Protein AF-A0A5C4WTD4-F1 (afdb_monomer_lite)

Foldseek 3Di:
DVVVVVCCVPPCPPPVNVVCCPPVDDDDDQALPAADFDDPVPFDAQPPDGPDIDGGSSPVSVSCCCVPVVD

Sequence (71 aa):
CVNCRKMEQNVWVKDKVLNRLKNDVVLISLYVDDKRKLSDDDVTDSKLKPGKKLRYIGQKWSELQTIKYKT

pLDDT: mean 80.29, std 7.84, range [59.12, 92.56]

Radius of gyration: 15.56 Å; chains: 1; bounding box: 35×24×39 Å

Structure (mmCIF, N/CA/C/O backbone):
data_AF-A0A5C4WTD4-F1
#
_entry.id   AF-A0A5C4WTD4-F1
#
loop_
_atom_site.group_PDB
_atom_site.id
_atom_site.type_symbol
_atom_site.label_atom_id
_atom_site.label_alt_id
_atom_site.label_comp_id
_atom_site.label_asym_id
_atom_site.label_entity_id
_atom_site.label_seq_id
_atom_site.pdbx_PDB_ins_code
_atom_site.Cartn_x
_atom_site.Cartn_y
_atom_site.Cartn_z
_atom_site.occupancy
_atom_site.B_iso_or_equiv
_atom_site.auth_seq_id
_atom_site.auth_comp_id
_atom_site.auth_asym_id
_atom_site.auth_atom_id
_atom_site.pdbx_PDB_model_num
ATOM 1 N N . CYS A 1 1 ? 6.777 -3.364 5.310 1.00 75.19 1 CYS A N 1
ATOM 2 C CA . CYS A 1 1 ? 6.614 -2.061 5.996 1.00 75.19 1 CYS A CA 1
ATOM 3 C C . CYS A 1 1 ? 6.130 -2.258 7.440 1.00 75.19 1 CYS A C 1
ATOM 5 O O . CYS A 1 1 ? 5.021 -2.743 7.641 1.00 75.19 1 CYS A O 1
ATOM 7 N N . VAL A 1 2 ? 6.939 -1.901 8.448 1.00 83.00 2 VAL A N 1
ATOM 8 C CA . VAL A 1 2 ? 6.584 -2.064 9.880 1.00 83.00 2 VAL A CA 1
ATOM 9 C C . VAL A 1 2 ? 5.543 -1.034 10.336 1.00 83.00 2 VAL A C 1
ATOM 11 O O .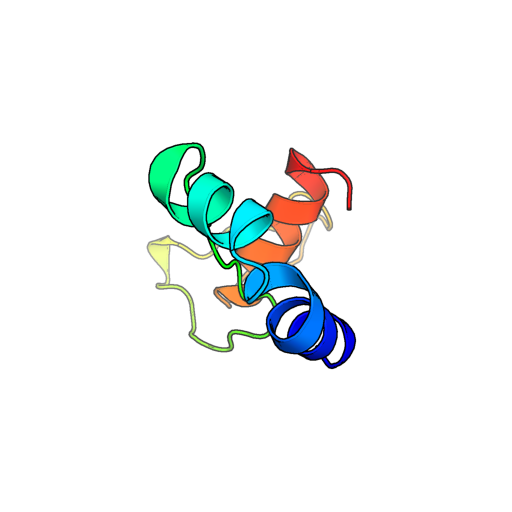 VAL A 1 2 ? 4.597 -1.383 11.036 1.00 83.00 2 VAL A O 1
ATOM 14 N N . ASN A 1 3 ? 5.659 0.217 9.885 1.00 85.88 3 ASN A N 1
ATOM 15 C CA . ASN A 1 3 ? 4.706 1.278 10.238 1.00 85.88 3 ASN A CA 1
ATOM 16 C C . ASN A 1 3 ? 3.300 1.013 9.681 1.00 85.88 3 ASN A C 1
ATOM 18 O O . ASN A 1 3 ? 2.315 1.255 10.369 1.00 85.88 3 ASN A O 1
ATOM 22 N N . CYS A 1 4 ? 3.209 0.437 8.480 1.00 83.88 4 CYS A N 1
ATOM 23 C CA . CYS A 1 4 ? 1.943 0.048 7.863 1.00 83.88 4 CYS A CA 1
ATOM 24 C C . CYS A 1 4 ? 1.211 -1.004 8.715 1.00 83.88 4 CYS A C 1
ATOM 26 O O . CYS A 1 4 ? 0.029 -0.846 9.003 1.00 83.88 4 CYS A O 1
ATOM 28 N N . ARG A 1 5 ? 1.942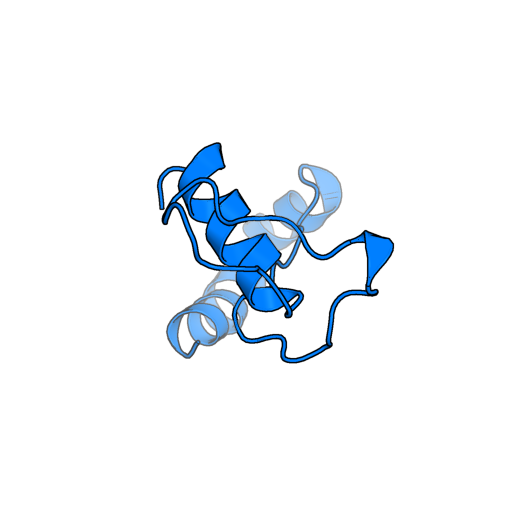 -2.005 9.233 1.00 86.44 5 ARG A N 1
ATOM 29 C CA . ARG A 1 5 ? 1.383 -3.002 10.163 1.00 86.44 5 ARG A CA 1
ATOM 30 C C . ARG A 1 5 ? 0.911 -2.384 11.481 1.00 86.44 5 ARG A C 1
ATOM 32 O O . ARG A 1 5 ? -0.146 -2.749 11.982 1.00 86.44 5 ARG A O 1
ATOM 39 N N . LYS A 1 6 ? 1.660 -1.422 12.034 1.00 88.62 6 LYS A N 1
ATOM 40 C CA . LYS A 1 6 ? 1.236 -0.691 13.242 1.00 88.62 6 LYS A CA 1
ATOM 41 C C . LYS A 1 6 ? -0.046 0.113 13.006 1.00 88.62 6 LYS A C 1
ATOM 43 O O . LYS A 1 6 ? -0.883 0.166 13.904 1.00 88.62 6 LYS A O 1
ATOM 48 N N . MET A 1 7 ? -0.209 0.716 11.827 1.00 89.88 7 MET A N 1
ATOM 49 C CA . MET A 1 7 ? -1.432 1.432 11.446 1.00 89.88 7 MET A CA 1
ATOM 50 C C . MET A 1 7 ? -2.638 0.496 11.336 1.00 89.88 7 MET A C 1
ATOM 52 O O . MET A 1 7 ? -3.688 0.799 11.900 1.00 89.88 7 MET A O 1
ATOM 56 N N . GLU A 1 8 ? -2.480 -0.656 10.685 1.00 85.31 8 GLU A N 1
ATOM 57 C CA . GLU A 1 8 ? -3.531 -1.679 10.616 1.00 85.31 8 GLU A CA 1
ATOM 58 C C . GLU A 1 8 ? -3.988 -2.111 12.013 1.00 85.31 8 GLU A C 1
ATOM 60 O O . GLU A 1 8 ? -5.174 -2.057 12.328 1.00 85.31 8 GLU A O 1
ATOM 65 N N . GLN A 1 9 ? -3.043 -2.463 12.885 1.00 87.75 9 GLN A N 1
ATOM 66 C CA . GLN A 1 9 ? -3.352 -3.023 14.201 1.00 87.75 9 GLN A CA 1
ATOM 67 C C . GLN A 1 9 ? -3.914 -2.008 15.201 1.00 87.75 9 GLN A C 1
ATOM 69 O O . GLN A 1 9 ? -4.707 -2.390 16.050 1.00 87.75 9 GLN A O 1
ATOM 74 N N . ASN A 1 10 ? -3.503 -0.737 15.137 1.00 90.06 10 ASN A N 1
ATOM 75 C CA . ASN A 1 10 ? -3.889 0.259 16.146 1.00 90.06 10 ASN A CA 1
ATOM 76 C C . ASN A 1 10 ? -4.963 1.242 15.667 1.00 90.06 10 ASN A C 1
ATOM 78 O O . ASN A 1 10 ? -5.660 1.838 16.490 1.00 90.06 10 ASN A O 1
ATOM 82 N N . VAL A 1 11 ? -5.072 1.472 14.355 1.00 89.62 11 VAL A N 1
ATOM 83 C CA . VAL A 1 11 ? -5.938 2.519 13.793 1.00 89.62 11 VAL A CA 1
ATOM 84 C C . VAL A 1 11 ? -7.082 1.924 12.988 1.00 89.62 11 VAL A C 1
ATOM 86 O O . VAL A 1 11 ? -8.220 2.340 13.192 1.00 89.62 11 VAL A O 1
ATOM 89 N N . TRP A 1 12 ? -6.823 0.945 12.118 1.00 86.25 12 TRP A N 1
ATOM 90 C CA . TRP A 1 12 ? -7.873 0.397 11.247 1.00 86.25 12 TRP A CA 1
ATOM 91 C C . TRP A 1 12 ? -8.901 -0.443 12.008 1.00 86.25 12 TRP A C 1
ATOM 93 O O . TRP A 1 12 ? -10.057 -0.488 11.603 1.00 86.25 12 TRP A O 1
ATOM 103 N N . VAL A 1 13 ? -8.512 -1.045 13.135 1.00 87.56 13 VAL A N 1
ATOM 104 C CA . VAL A 1 13 ? -9.416 -1.819 14.007 1.00 87.56 13 VAL A CA 1
ATOM 105 C C . VAL A 1 13 ? -10.411 -0.961 14.794 1.00 87.56 13 VAL A C 1
ATOM 107 O O . VAL A 1 13 ? -11.342 -1.502 15.379 1.00 87.56 13 VAL A O 1
ATOM 110 N N . LYS A 1 14 ? -10.238 0.367 14.848 1.00 92.56 14 LYS A N 1
ATOM 111 C CA . LYS A 1 14 ? -11.174 1.245 15.563 1.00 92.56 14 LYS A CA 1
ATOM 112 C C . LYS A 1 14 ? -12.479 1.337 14.778 1.00 92.56 14 LYS A C 1
ATOM 114 O O . LYS A 1 14 ? -12.452 1.787 13.635 1.00 92.56 14 LYS A O 1
ATOM 119 N N . ASP A 1 15 ? -13.614 1.034 15.406 1.00 90.19 15 ASP A N 1
ATOM 120 C CA . ASP A 1 15 ? -14.931 0.957 14.743 1.00 90.19 15 ASP A CA 1
ATOM 121 C C . ASP A 1 15 ? -15.267 2.174 13.874 1.00 90.19 15 ASP A C 1
ATOM 123 O O . ASP A 1 15 ? -15.729 2.040 12.742 1.00 90.19 15 ASP A O 1
ATOM 127 N N . LYS A 1 16 ? -14.964 3.384 14.361 1.00 90.00 16 LYS A N 1
ATOM 128 C CA . LYS A 1 16 ? -15.199 4.630 13.616 1.00 90.00 16 LYS A CA 1
ATOM 129 C C . LYS A 1 16 ? -14.399 4.707 12.311 1.00 90.00 16 LYS A C 1
ATOM 131 O O . LYS A 1 16 ? -14.888 5.257 11.329 1.00 90.00 16 LYS A O 1
ATOM 136 N N . VAL A 1 17 ? -13.169 4.198 12.305 1.00 89.06 17 VAL A N 1
ATOM 137 C CA . VAL A 1 17 ? -12.297 4.175 11.121 1.00 89.06 17 VAL A CA 1
ATOM 138 C C . VAL A 1 17 ? -12.692 3.012 10.217 1.00 89.06 17 VAL A C 1
ATOM 140 O O . VAL A 1 17 ? -12.834 3.208 9.015 1.00 89.06 17 VAL A O 1
ATOM 143 N N . LEU A 1 18 ? -12.947 1.838 10.797 1.00 88.56 18 LEU A N 1
ATOM 144 C CA . LEU A 1 18 ? -13.355 0.639 10.073 1.00 88.56 18 LEU A CA 1
ATOM 145 C C . LEU A 1 18 ? -14.646 0.857 9.275 1.00 88.56 18 LEU A C 1
ATOM 147 O O . LEU A 1 18 ? -14.701 0.490 8.104 1.00 88.56 18 LEU A O 1
ATOM 151 N N . ASN A 1 19 ? -15.662 1.490 9.872 1.00 91.88 19 ASN A N 1
ATOM 152 C CA . ASN A 1 19 ? -16.918 1.772 9.175 1.00 91.88 19 ASN A CA 1
ATOM 153 C C . ASN A 1 19 ? -16.725 2.712 7.986 1.00 91.88 19 ASN A C 1
ATOM 155 O O . ASN A 1 19 ? -17.304 2.468 6.931 1.00 91.88 19 ASN A O 1
ATOM 159 N N . ARG A 1 20 ? -15.886 3.744 8.122 1.00 90.38 20 ARG A N 1
ATOM 160 C CA . ARG A 1 20 ? -15.580 4.639 6.999 1.00 90.38 20 ARG A CA 1
ATOM 161 C C . ARG A 1 20 ? -14.781 3.928 5.914 1.00 90.38 20 ARG A C 1
ATOM 163 O O . ARG A 1 20 ? -15.107 4.050 4.742 1.00 90.38 20 ARG A O 1
ATOM 170 N N . LEU A 1 21 ? -13.772 3.145 6.303 1.00 87.94 21 LEU A N 1
ATOM 171 C CA . LEU A 1 21 ? -12.952 2.370 5.367 1.00 87.94 21 LEU A CA 1
ATOM 172 C C . LEU A 1 21 ? -13.766 1.341 4.573 1.00 87.94 21 LEU A C 1
ATOM 174 O O . LEU A 1 21 ? -13.408 1.056 3.438 1.00 87.94 21 LEU A O 1
ATOM 178 N N . LYS A 1 22 ? -14.831 0.780 5.159 1.00 86.56 22 LYS A N 1
ATOM 179 C CA . LYS A 1 22 ? -15.697 -0.200 4.488 1.00 86.56 22 LYS A CA 1
ATOM 180 C C . LYS A 1 22 ? -16.781 0.427 3.614 1.00 86.56 22 LYS A C 1
ATOM 182 O O . LYS A 1 22 ? -17.094 -0.149 2.580 1.00 86.56 22 LYS A O 1
ATOM 187 N N . ASN A 1 23 ? -17.376 1.542 4.041 1.00 90.69 23 ASN A N 1
ATOM 188 C CA . ASN A 1 23 ? -18.583 2.078 3.399 1.00 90.69 23 ASN A CA 1
ATOM 189 C C . ASN A 1 23 ? -18.333 3.337 2.558 1.00 90.69 23 ASN A C 1
ATOM 191 O O . ASN A 1 23 ? -19.017 3.533 1.560 1.00 90.69 23 ASN A O 1
ATOM 195 N N . ASP A 1 24 ? -17.359 4.172 2.930 1.00 90.81 24 ASP A N 1
ATOM 196 C CA . ASP A 1 24 ? -17.200 5.506 2.336 1.00 90.81 24 ASP A CA 1
ATOM 197 C C . ASP A 1 24 ? -16.051 5.584 1.321 1.00 90.81 24 ASP A C 1
ATOM 199 O O . ASP A 1 24 ? -15.967 6.541 0.551 1.00 90.81 24 ASP A O 1
ATOM 203 N N . VAL A 1 25 ? -15.129 4.614 1.323 1.00 88.38 25 VAL A N 1
ATOM 204 C CA . VAL A 1 25 ? -13.936 4.638 0.465 1.00 88.38 25 VAL A CA 1
ATOM 205 C C . VAL A 1 25 ? -13.596 3.268 -0.110 1.00 88.38 25 VAL A C 1
ATOM 207 O O . VAL A 1 25 ? -13.851 2.231 0.494 1.00 88.38 25 VAL A O 1
ATOM 210 N N . VAL A 1 26 ? -12.943 3.276 -1.273 1.00 86.56 26 VAL A N 1
ATOM 211 C CA . VAL A 1 26 ? -12.344 2.080 -1.874 1.00 86.56 26 VAL A CA 1
ATOM 212 C C . VAL A 1 26 ? -10.866 2.039 -1.502 1.00 86.56 26 VAL A C 1
ATOM 214 O O . VAL A 1 26 ? -10.068 2.851 -1.975 1.00 86.56 26 VAL A O 1
ATOM 217 N N . LEU A 1 27 ? -10.498 1.093 -0.641 1.00 82.94 27 LEU A N 1
ATOM 218 C CA . LEU A 1 27 ? -9.111 0.868 -0.248 1.00 82.94 27 LEU A CA 1
ATOM 219 C C . LEU A 1 27 ? -8.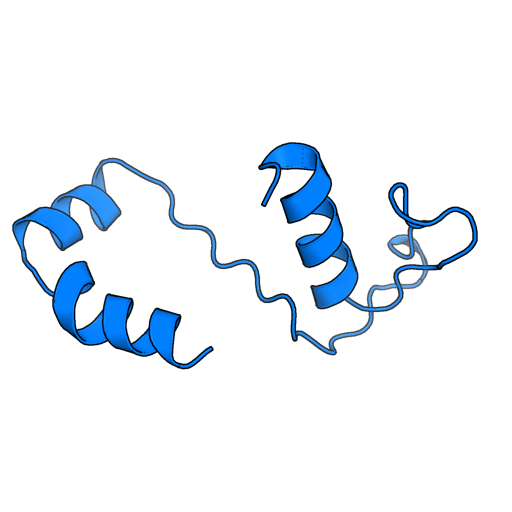392 0.015 -1.303 1.00 82.94 27 LEU A C 1
ATOM 221 O O . LEU A 1 27 ? -8.800 -1.111 -1.578 1.00 82.94 27 LEU A O 1
ATOM 225 N N . ILE A 1 28 ? -7.296 0.534 -1.861 1.00 84.12 28 ILE A N 1
ATOM 226 C CA . ILE A 1 28 ? -6.453 -0.184 -2.825 1.00 84.12 28 ILE A CA 1
ATOM 227 C C . ILE A 1 28 ? -5.042 -0.312 -2.251 1.00 84.12 28 ILE A C 1
ATOM 229 O O . ILE A 1 28 ? -4.345 0.685 -2.061 1.00 84.12 28 ILE A O 1
ATOM 233 N N . SER A 1 29 ? -4.613 -1.549 -2.002 1.00 79.94 29 SER A N 1
ATOM 234 C CA . SER A 1 29 ? -3.271 -1.853 -1.499 1.00 79.94 29 SER A CA 1
ATOM 235 C C . SER A 1 29 ? -2.288 -2.020 -2.653 1.00 79.94 29 SER A C 1
ATOM 237 O O . SER A 1 29 ? -2.279 -3.036 -3.346 1.00 79.94 29 SER A O 1
ATOM 239 N N . LEU A 1 30 ? -1.442 -1.012 -2.849 1.00 80.75 30 LEU A N 1
ATOM 240 C CA . LEU A 1 30 ? -0.382 -1.027 -3.851 1.00 80.75 30 LEU A CA 1
ATOM 241 C C . LEU A 1 30 ? 0.920 -1.536 -3.225 1.00 80.75 30 LEU A C 1
ATOM 243 O O . LEU A 1 30 ? 1.596 -0.826 -2.482 1.00 80.75 30 LEU A O 1
ATOM 247 N N . TYR A 1 31 ? 1.276 -2.784 -3.515 1.00 79.12 31 TYR 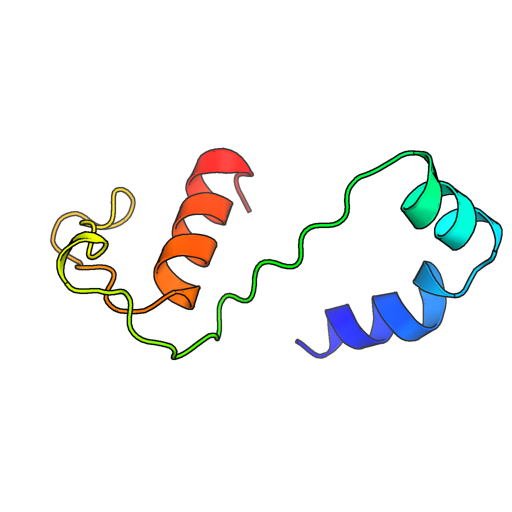A N 1
ATOM 248 C CA . TYR A 1 31 ? 2.509 -3.381 -3.008 1.00 79.12 31 TYR A CA 1
ATOM 249 C C . TYR A 1 31 ? 3.697 -3.007 -3.898 1.00 79.12 31 TYR A C 1
ATOM 251 O O . TYR A 1 31 ? 3.799 -3.471 -5.031 1.00 79.12 31 TYR A O 1
ATOM 259 N N . VAL A 1 32 ? 4.615 -2.198 -3.369 1.00 75.94 32 VAL A N 1
ATOM 260 C CA . VAL A 1 32 ? 5.834 -1.752 -4.076 1.00 75.94 32 VAL A CA 1
ATOM 261 C C . VAL A 1 32 ? 6.953 -2.799 -4.098 1.00 75.94 32 VAL A C 1
ATOM 263 O O . VAL A 1 32 ? 7.810 -2.767 -4.976 1.00 75.94 32 VAL A O 1
ATOM 266 N N . ASP A 1 33 ? 6.915 -3.763 -3.175 1.00 73.56 33 ASP A N 1
ATOM 267 C CA . ASP A 1 33 ? 7.904 -4.847 -3.066 1.00 73.56 33 ASP A CA 1
ATOM 268 C C . ASP A 1 33 ? 7.504 -6.107 -3.854 1.00 73.56 33 ASP A C 1
ATOM 270 O O . ASP A 1 33 ? 8.165 -7.146 -3.766 1.00 73.56 33 ASP A O 1
ATOM 274 N N . ASP A 1 34 ? 6.408 -6.048 -4.614 1.00 79.62 34 ASP A N 1
ATOM 275 C CA . ASP A 1 34 ? 5.918 -7.190 -5.375 1.00 79.62 34 ASP A CA 1
ATOM 276 C C . ASP A 1 34 ? 6.877 -7.540 -6.527 1.00 79.62 34 ASP A C 1
ATOM 278 O O . ASP A 1 34 ? 7.070 -6.767 -7.472 1.00 79.62 34 ASP A O 1
ATOM 282 N N . LYS A 1 35 ? 7.476 -8.734 -6.429 1.00 75.88 35 LYS A N 1
ATOM 283 C CA . LYS A 1 35 ? 8.442 -9.287 -7.390 1.00 75.88 35 LYS A CA 1
ATOM 284 C C . LYS A 1 35 ? 7.789 -10.067 -8.528 1.00 75.88 35 LYS A C 1
ATOM 286 O O . LYS A 1 35 ? 8.504 -10.661 -9.337 1.00 75.88 35 LYS A O 1
ATOM 291 N N . ARG A 1 36 ? 6.457 -10.100 -8.614 1.00 80.81 36 ARG A N 1
ATOM 292 C CA . ARG A 1 36 ? 5.778 -10.653 -9.786 1.00 80.81 36 ARG A CA 1
ATOM 293 C C . ARG A 1 36 ? 6.214 -9.868 -11.018 1.00 80.81 36 ARG A C 1
ATOM 295 O O . ARG A 1 36 ? 6.155 -8.634 -11.043 1.00 80.81 36 ARG A O 1
ATOM 302 N N . LYS A 1 37 ? 6.720 -10.600 -12.009 1.00 79.12 37 LYS A N 1
ATOM 303 C CA . LYS A 1 37 ? 7.089 -10.024 -13.300 1.00 79.12 37 LYS A CA 1
ATOM 304 C C . LYS A 1 37 ? 5.819 -9.538 -13.988 1.00 79.12 37 LYS A C 1
ATOM 306 O O . LYS A 1 37 ? 4.790 -10.207 -13.926 1.00 79.12 37 LYS A O 1
ATOM 311 N N . LEU A 1 38 ? 5.902 -8.360 -14.590 1.00 76.25 38 LEU A N 1
ATOM 312 C CA . LEU A 1 38 ? 4.889 -7.904 -15.534 1.00 76.25 38 LEU A CA 1
ATOM 313 C C . LEU A 1 38 ? 4.955 -8.800 -16.776 1.00 76.25 38 LEU A C 1
ATOM 315 O O . LEU A 1 38 ? 6.029 -9.309 -17.103 1.00 76.25 38 LEU A O 1
ATOM 319 N N . SER A 1 39 ? 3.812 -9.006 -17.431 1.00 74.50 39 SER A N 1
ATOM 320 C CA . SER A 1 39 ? 3.799 -9.630 -18.757 1.00 74.50 39 SER A CA 1
ATOM 321 C C . SER A 1 39 ? 4.598 -8.753 -19.722 1.00 74.50 39 SER A C 1
ATOM 323 O O . SER A 1 39 ? 4.651 -7.539 -19.518 1.00 74.50 39 SER A O 1
ATOM 325 N N . ASP A 1 40 ? 5.220 -9.334 -20.747 1.00 67.31 40 ASP A N 1
ATOM 326 C CA . ASP A 1 40 ? 6.103 -8.584 -21.653 1.00 67.31 40 ASP A CA 1
ATOM 327 C C . ASP A 1 40 ? 5.387 -7.402 -22.345 1.00 67.31 40 ASP A C 1
ATOM 329 O O . ASP A 1 40 ? 6.001 -6.354 -22.537 1.00 67.31 40 ASP A O 1
ATOM 333 N N . ASP A 1 41 ? 4.075 -7.506 -22.591 1.00 67.06 41 ASP A N 1
ATOM 334 C CA . ASP A 1 41 ? 3.221 -6.421 -23.112 1.00 67.06 41 ASP A CA 1
ATOM 335 C C . ASP A 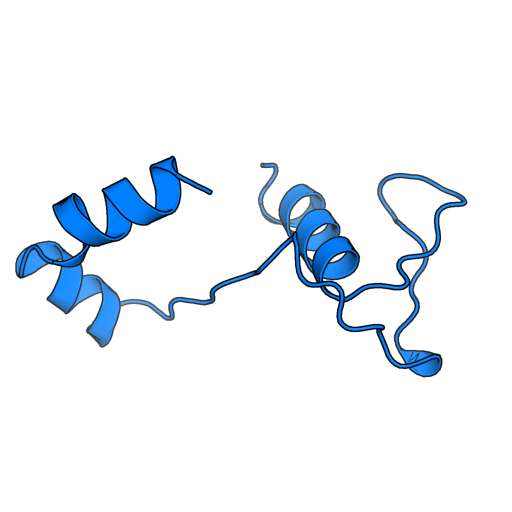1 41 ? 3.013 -5.243 -22.139 1.00 67.06 41 ASP A C 1
ATOM 337 O O . ASP A 1 41 ? 2.668 -4.133 -22.538 1.00 67.06 41 ASP A O 1
ATOM 341 N N . ASP A 1 42 ? 3.214 -5.475 -20.844 1.00 67.44 42 ASP A N 1
ATOM 342 C CA . ASP A 1 42 ? 2.949 -4.530 -19.756 1.00 67.44 42 ASP A CA 1
ATOM 343 C C . ASP A 1 42 ? 4.232 -3.832 -19.256 1.00 67.44 42 ASP A C 1
ATOM 345 O O . ASP A 1 42 ? 4.185 -2.954 -18.382 1.00 67.44 42 ASP A O 1
ATOM 349 N N . VAL A 1 43 ? 5.395 -4.231 -19.789 1.00 69.06 43 VAL A N 1
ATOM 350 C CA . VAL A 1 43 ? 6.706 -3.661 -19.457 1.00 69.06 43 VAL A CA 1
ATOM 351 C C . VAL A 1 43 ? 6.794 -2.251 -20.033 1.00 69.06 43 VAL A C 1
ATOM 353 O O . VAL A 1 43 ? 7.072 -2.040 -21.208 1.00 69.06 43 VAL A O 1
ATOM 356 N N . THR A 1 44 ? 6.569 -1.264 -19.170 1.00 67.75 44 THR A N 1
ATOM 357 C CA . THR A 1 44 ? 6.599 0.161 -19.523 1.00 67.75 44 THR A CA 1
ATOM 358 C C . THR A 1 44 ? 7.928 0.802 -19.116 1.00 67.75 44 THR A C 1
ATOM 360 O O . THR A 1 44 ? 8.547 0.418 -18.117 1.00 67.75 44 THR A O 1
ATOM 363 N N . ASP A 1 45 ? 8.377 1.801 -19.875 1.00 72.31 45 ASP A N 1
ATOM 364 C CA . ASP A 1 45 ? 9.510 2.641 -19.488 1.00 72.31 45 ASP A CA 1
ATOM 365 C C . ASP A 1 45 ? 9.151 3.563 -18.316 1.00 72.31 45 ASP A C 1
ATOM 367 O O . ASP A 1 45 ? 8.074 4.159 -18.256 1.00 72.31 45 ASP A O 1
ATOM 371 N N . SER A 1 46 ? 10.081 3.693 -17.374 1.00 72.12 46 SER A N 1
ATOM 372 C CA . SER A 1 46 ? 9.961 4.611 -16.249 1.00 72.12 46 SER A CA 1
ATOM 373 C C . SER A 1 46 ? 9.910 6.056 -16.765 1.00 72.12 46 SER A C 1
ATOM 375 O O . SER A 1 46 ? 10.875 6.571 -17.330 1.00 72.12 46 SER A O 1
ATOM 377 N N . LYS A 1 47 ? 8.776 6.724 -16.548 1.00 69.31 47 LYS A N 1
ATOM 378 C CA . LYS A 1 47 ? 8.577 8.170 -16.693 1.00 69.31 47 LYS A CA 1
ATOM 379 C C . LYS A 1 47 ? 9.418 8.976 -15.695 1.00 69.31 47 LYS A C 1
ATOM 381 O O . LYS A 1 47 ? 9.731 10.126 -15.977 1.00 69.31 47 LYS A O 1
ATOM 386 N N . LEU A 1 48 ? 9.775 8.403 -14.541 1.00 68.88 48 LEU A N 1
ATOM 387 C CA . LEU A 1 48 ? 10.604 9.062 -13.521 1.00 68.88 48 LEU A CA 1
ATOM 388 C C . LEU A 1 48 ? 12.100 8.985 -13.831 1.00 68.88 48 LEU A C 1
ATOM 390 O O . LEU A 1 48 ? 12.842 9.921 -13.535 1.00 68.88 48 LEU A O 1
ATOM 394 N N . LYS A 1 49 ? 12.563 7.862 -14.387 1.00 64.69 49 LYS A N 1
ATOM 395 C CA . LYS A 1 49 ? 13.961 7.662 -14.777 1.00 64.69 49 LYS A CA 1
ATOM 396 C C . LYS A 1 49 ? 14.031 7.247 -16.245 1.00 64.69 49 LYS A C 1
ATOM 398 O O . LYS A 1 49 ? 13.907 6.051 -16.525 1.00 64.69 49 LYS A O 1
ATOM 403 N N . PRO A 1 50 ? 14.277 8.194 -17.168 1.00 66.88 50 PRO A N 1
ATOM 404 C CA . PRO A 1 50 ? 14.408 7.865 -18.581 1.00 66.88 50 PRO A CA 1
ATOM 405 C C . PRO A 1 50 ? 15.512 6.812 -18.768 1.00 66.88 50 PRO A C 1
ATOM 407 O O . PRO A 1 50 ? 16.644 7.000 -18.326 1.00 66.88 50 PRO A O 1
ATOM 410 N N . GLY A 1 51 ? 15.153 5.668 -19.360 1.00 66.44 51 GLY A N 1
ATOM 411 C CA . GLY A 1 51 ? 16.049 4.528 -19.603 1.00 66.44 51 GLY A CA 1
ATOM 412 C C . GLY A 1 51 ? 15.902 3.338 -18.643 1.00 66.44 51 GLY A C 1
ATOM 413 O O . GLY A 1 51 ? 16.524 2.298 -18.868 1.00 66.44 51 GLY A O 1
ATOM 414 N N . LYS A 1 52 ? 15.074 3.428 -17.591 1.00 72.69 52 LYS A N 1
ATOM 415 C CA . LYS A 1 52 ? 14.799 2.292 -16.694 1.00 72.69 52 LYS A CA 1
ATOM 416 C C . LYS A 1 52 ? 13.496 1.586 -17.085 1.00 72.69 52 LYS A C 1
ATOM 418 O O . LYS A 1 52 ? 12.428 2.172 -16.986 1.00 72.69 52 LYS A O 1
ATOM 423 N N . LYS A 1 53 ? 13.568 0.302 -17.451 1.00 74.38 53 LYS A N 1
ATOM 424 C CA . LYS A 1 53 ? 12.378 -0.523 -17.744 1.00 74.38 53 LYS A CA 1
ATOM 425 C C . LYS A 1 53 ? 11.741 -1.076 -16.469 1.00 74.38 53 LYS A C 1
ATOM 427 O O . LYS A 1 53 ? 12.441 -1.669 -15.642 1.00 74.38 53 LYS A O 1
ATOM 432 N N . LEU A 1 54 ? 10.423 -0.930 -16.334 1.00 77.12 54 LEU A N 1
ATOM 433 C CA . LEU A 1 54 ? 9.635 -1.486 -15.234 1.00 77.12 54 LEU A CA 1
ATOM 434 C C . LEU A 1 54 ? 9.293 -2.944 -1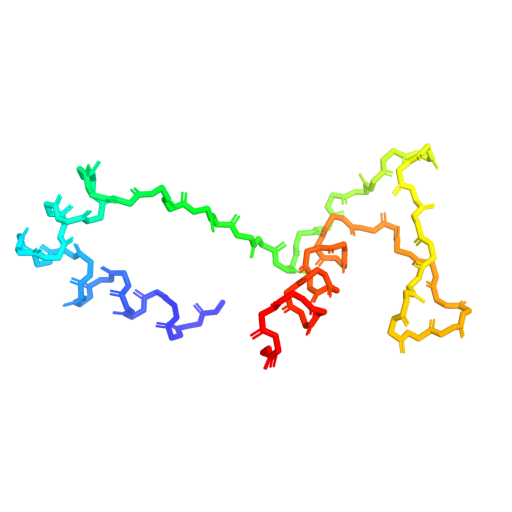5.546 1.00 77.12 54 LEU A C 1
ATOM 436 O O . LEU A 1 54 ? 8.371 -3.232 -16.301 1.00 77.12 54 LEU A O 1
ATOM 440 N N . ARG A 1 55 ? 10.060 -3.878 -14.976 1.00 77.62 55 ARG A N 1
ATOM 441 C CA . ARG A 1 55 ? 9.880 -5.326 -15.213 1.00 77.62 55 ARG A CA 1
ATOM 442 C C . ARG A 1 55 ? 9.005 -6.004 -14.162 1.00 77.62 55 ARG A C 1
ATOM 444 O O . ARG A 1 55 ? 8.554 -7.126 -14.368 1.00 77.62 55 ARG A O 1
ATOM 451 N N . TYR A 1 56 ? 8.790 -5.340 -13.028 1.00 82.62 56 TYR A N 1
ATOM 452 C CA . TYR A 1 56 ? 8.061 -5.887 -11.887 1.00 82.62 56 TYR A CA 1
ATOM 453 C C . TYR A 1 56 ? 6.856 -5.028 -11.523 1.00 82.62 56 TYR A C 1
ATOM 455 O O . TYR A 1 56 ? 6.917 -3.798 -11.587 1.00 82.62 56 TYR A O 1
ATOM 463 N N . ILE A 1 57 ? 5.789 -5.685 -11.067 1.00 81.94 57 ILE A N 1
ATOM 464 C CA . ILE A 1 57 ? 4.540 -5.042 -10.647 1.00 81.94 57 ILE A CA 1
ATOM 465 C C . ILE A 1 57 ? 4.801 -3.985 -9.562 1.00 81.94 57 ILE A C 1
ATOM 467 O O . ILE A 1 57 ? 4.286 -2.872 -9.652 1.00 81.94 57 ILE A O 1
ATOM 471 N N . GLY A 1 58 ? 5.668 -4.279 -8.588 1.00 80.06 58 GLY A N 1
ATOM 472 C CA . GLY A 1 58 ? 6.007 -3.325 -7.533 1.00 80.06 58 GLY A CA 1
ATOM 473 C C . GLY A 1 58 ? 6.664 -2.039 -8.044 1.00 80.06 58 GLY A C 1
ATOM 474 O O . GLY A 1 58 ? 6.367 -0.949 -7.554 1.00 80.06 58 GLY A O 1
ATOM 475 N N . GLN A 1 59 ? 7.474 -2.135 -9.104 1.00 80.75 59 GLN A N 1
ATOM 476 C CA . GLN A 1 59 ? 8.077 -0.962 -9.740 1.00 80.75 59 GLN A CA 1
ATOM 477 C C . GLN A 1 59 ? 7.017 -0.104 -10.445 1.00 80.75 59 GLN A C 1
ATOM 479 O O . GLN A 1 59 ? 7.049 1.117 -10.315 1.00 80.75 59 GLN A O 1
ATOM 484 N N . LYS A 1 60 ? 6.046 -0.732 -11.126 1.00 81.75 60 LYS A N 1
ATOM 485 C CA . LYS A 1 60 ? 4.911 -0.039 -11.767 1.00 81.75 60 LYS A CA 1
ATOM 486 C C . LYS A 1 60 ? 4.088 0.750 -10.750 1.00 81.75 60 LYS A C 1
ATOM 488 O O . LYS A 1 60 ? 3.756 1.908 -10.996 1.00 81.75 60 LYS A O 1
ATOM 493 N N . TRP A 1 61 ? 3.805 0.159 -9.590 1.00 83.19 61 TRP A N 1
ATOM 494 C CA . TRP A 1 61 ? 3.039 0.834 -8.542 1.00 83.19 61 TRP A CA 1
ATOM 495 C C . TRP A 1 61 ? 3.817 1.921 -7.813 1.00 83.19 61 TRP A C 1
ATOM 497 O O . TRP A 1 61 ? 3.255 2.985 -7.572 1.00 83.19 61 TRP A O 1
ATOM 507 N N . SER A 1 62 ? 5.097 1.693 -7.512 1.00 81.56 62 SER A N 1
ATOM 508 C CA . SER A 1 62 ? 5.959 2.720 -6.916 1.00 81.56 62 SER A CA 1
ATOM 509 C C . SER A 1 62 ? 6.029 3.957 -7.808 1.00 81.56 62 SER A C 1
ATOM 511 O O . SER A 1 62 ? 5.936 5.081 -7.327 1.00 81.56 62 SER A O 1
ATOM 513 N N . GLU A 1 63 ? 6.137 3.748 -9.115 1.00 83.56 63 GLU A N 1
ATOM 514 C CA . GLU A 1 63 ? 6.190 4.831 -10.078 1.00 83.56 63 GLU A CA 1
ATOM 515 C C . GLU A 1 63 ? 4.868 5.597 -10.178 1.00 83.56 63 GLU A C 1
ATOM 517 O O . GLU A 1 63 ? 4.843 6.827 -10.111 1.00 83.56 63 GLU A O 1
ATOM 522 N N . LEU A 1 64 ? 3.752 4.872 -10.286 1.00 83.25 64 LEU A N 1
ATOM 523 C CA . LEU A 1 64 ? 2.421 5.471 -10.277 1.00 83.25 64 LEU A CA 1
ATOM 524 C C . LEU A 1 64 ? 2.185 6.273 -8.995 1.00 83.25 64 LEU A C 1
ATOM 526 O O . LEU A 1 64 ? 1.586 7.347 -9.058 1.00 83.25 64 LEU A O 1
ATOM 530 N N . GLN A 1 65 ? 2.669 5.777 -7.855 1.00 78.62 65 GLN A N 1
ATOM 531 C CA . GLN A 1 65 ? 2.526 6.448 -6.574 1.00 78.62 65 GLN A CA 1
ATOM 532 C C . GLN A 1 65 ? 3.232 7.805 -6.567 1.00 78.62 65 GLN A C 1
ATOM 534 O O . GLN A 1 65 ? 2.604 8.822 -6.267 1.00 78.62 65 GLN A O 1
ATOM 539 N N . THR A 1 66 ? 4.495 7.844 -6.983 1.00 81.31 66 THR A N 1
ATOM 540 C CA . THR A 1 66 ? 5.262 9.091 -7.044 1.00 81.31 66 THR A CA 1
ATOM 541 C C . THR A 1 66 ? 4.692 10.066 -8.079 1.00 81.31 66 THR A C 1
ATOM 543 O O . THR A 1 66 ? 4.586 11.258 -7.800 1.00 81.31 66 THR A O 1
ATOM 546 N N . ILE A 1 67 ? 4.241 9.588 -9.245 1.00 81.75 67 ILE A N 1
ATOM 547 C CA . ILE A 1 67 ? 3.678 10.459 -10.294 1.00 81.75 67 ILE A CA 1
ATOM 548 C C . ILE A 1 67 ? 2.316 11.031 -9.887 1.00 81.75 67 ILE A C 1
ATOM 550 O O . ILE A 1 67 ? 2.065 12.224 -10.054 1.00 81.75 67 ILE A O 1
ATOM 554 N N . LYS A 1 68 ? 1.410 10.182 -9.392 1.00 80.44 68 LYS A N 1
ATOM 555 C CA . LYS A 1 68 ? 0.007 10.549 -9.164 1.00 80.44 68 LYS A CA 1
ATOM 556 C C . LYS A 1 68 ? -0.231 11.159 -7.786 1.00 80.44 68 LYS A C 1
ATOM 558 O O . LYS A 1 68 ? -1.044 12.070 -7.668 1.00 80.44 68 LYS A O 1
ATOM 563 N N . TYR A 1 69 ? 0.463 10.666 -6.763 1.00 79.81 69 TYR A N 1
ATOM 564 C CA . TYR A 1 69 ? 0.232 11.041 -5.366 1.00 79.81 69 TYR A CA 1
ATOM 565 C C . TYR A 1 69 ? 1.389 11.830 -4.741 1.00 79.81 69 TYR A C 1
ATOM 567 O O . TYR A 1 69 ? 1.279 12.200 -3.576 1.00 79.81 69 TYR A O 1
ATOM 575 N N . LYS A 1 70 ? 2.468 12.113 -5.492 1.00 74.00 70 LYS A N 1
ATOM 576 C CA . LYS A 1 70 ? 3.626 12.921 -5.051 1.00 74.00 70 LYS A CA 1
ATOM 577 C C . LYS A 1 70 ? 4.173 12.507 -3.675 1.00 74.00 70 LYS A C 1
ATOM 579 O O . LYS A 1 70 ? 4.533 13.358 -2.866 1.00 74.00 70 LYS A O 1
ATOM 584 N N . THR A 1 71 ? 4.171 11.201 -3.413 1.00 59.12 71 THR A N 1
ATOM 585 C CA . THR A 1 71 ? 4.808 10.576 -2.244 1.00 59.12 71 THR A CA 1
ATOM 586 C C . THR A 1 71 ? 6.210 10.124 -2.610 1.00 59.12 71 THR A C 1
ATOM 588 O O . THR A 1 71 ? 7.088 10.269 -1.737 1.00 59.12 71 THR A O 1
#

Secondary structure (DSSP, 8-state):
-HHHHHHIIIIITSHHHHHHHHHT-------TT--PBPPGGG-EE-SSSTT-EE-BHHHHHHHHHHHHH--